Protein AF-A0A438K4J6-F1 (afdb_monomer)

Secondary structure (DSSP, 8-state):
-GGGTTT--SHHHHHHHHHHHHHHHHHHHHHHHHHHHHH---SS--HHHHHHHHHHHHHHHHHTT-PPP-

Solvent-accessible surface area (backbone atoms only — not comparable 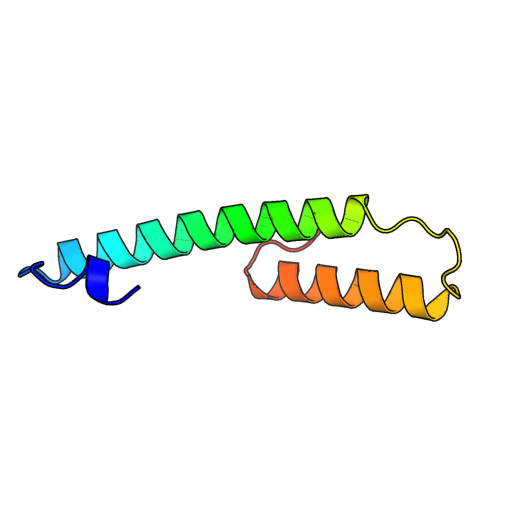to full-atom values): 4228 Å² total; per-residue (Å²): 120,70,76,82,45,68,88,58,90,43,72,68,58,41,48,52,53,49,49,54,51,51,52,54,50,47,54,53,49,51,53,50,50,52,50,50,60,74,63,64,63,79,79,88,53,58,69,68,62,50,51,51,52,51,52,53,51,43,50,53,32,42,74,73,75,55,55,73,81,130

Sequence (70 aa):
MLNKIIGLTTTLKIWNTLERTYVVASHSRVLELCTEIQSIKKDGLIVDEYVLKLKNIANKLASIGEPVSD

Nearest PDB structures (foldseek):
  8r7e-assembly1_A  TM=5.797E-01  e=2.522E+00  Homo sapiens
  6bqt-assembly4_J  TM=4.634E-01  e=7.100E+00  Homo sapiens

Mean predicted aligned error: 11.63 Å

Foldseek 3Di:
DVVQQVPPPDPVVSVVSVVVVVVVVLVVLLVVLVVVLVPDDPVPDDPVVSVVSNVVSQVVCVVSVRHDDD

pLDDT: mean 71.47, std 7.03, range [52.44, 81.62]

Organism: Vitis vinifera (NCBI:txid29760)

Structure (mmCIF, N/CA/C/O backbone):
data_AF-A0A438K4J6-F1
#
_entry.id   AF-A0A438K4J6-F1
#
loop_
_atom_site.group_PDB
_atom_site.id
_atom_site.type_symbol
_atom_site.label_atom_id
_atom_site.label_alt_id
_atom_site.label_comp_id
_atom_site.label_asym_id
_atom_site.label_entity_id
_atom_site.label_seq_id
_atom_site.pdbx_PDB_ins_code
_atom_site.Cartn_x
_atom_site.Cartn_y
_atom_site.Cartn_z
_atom_site.occupancy
_atom_site.B_iso_or_equiv
_atom_site.auth_seq_id
_atom_site.auth_comp_id
_atom_site.auth_asym_id
_atom_site.auth_atom_id
_atom_site.pdbx_PDB_model_num
ATOM 1 N N . MET A 1 1 ? -12.462 -8.474 5.430 1.00 57.59 1 MET A N 1
ATOM 2 C CA . MET A 1 1 ? -12.365 -7.394 6.443 1.00 57.59 1 MET A CA 1
ATOM 3 C C . MET A 1 1 ? -13.497 -7.447 7.470 1.00 57.59 1 MET A C 1
ATOM 5 O O . MET A 1 1 ? -13.191 -7.410 8.652 1.00 57.59 1 MET A O 1
ATOM 9 N N . LEU A 1 2 ? -14.761 -7.641 7.065 1.00 59.34 2 LEU A N 1
ATOM 10 C CA . LEU A 1 2 ? -15.917 -7.760 7.977 1.00 59.34 2 LEU A CA 1
ATOM 11 C C . LEU A 1 2 ? -15.809 -8.896 9.018 1.00 59.34 2 LEU A C 1
ATOM 13 O O . LEU A 1 2 ? -16.173 -8.689 10.169 1.00 59.34 2 LEU A O 1
ATOM 17 N N . ASN A 1 3 ? -15.201 -10.042 8.677 1.00 65.44 3 ASN A N 1
ATOM 18 C CA . ASN A 1 3 ? -14.994 -11.157 9.621 1.00 65.44 3 ASN A CA 1
ATOM 19 C C . ASN A 1 3 ? -14.160 -10.812 10.869 1.00 65.44 3 ASN A C 1
ATOM 21 O O . ASN A 1 3 ? -14.299 -11.489 11.878 1.00 65.44 3 ASN A O 1
ATOM 25 N N . LYS A 1 4 ? -13.300 -9.781 10.826 1.00 64.06 4 LYS A N 1
ATOM 26 C CA . LYS A 1 4 ? -12.501 -9.351 11.995 1.00 64.06 4 LYS A CA 1
ATOM 27 C C . LYS A 1 4 ? -13.326 -8.583 13.035 1.00 64.06 4 LYS A C 1
ATOM 29 O O . LYS A 1 4 ? -12.837 -8.318 14.126 1.00 64.06 4 LYS A O 1
ATOM 34 N N . ILE A 1 5 ? -14.542 -8.193 12.663 1.00 69.00 5 ILE A N 1
ATOM 35 C CA . ILE A 1 5 ? -15.431 -7.322 13.433 1.00 69.00 5 ILE A CA 1
ATOM 36 C C . ILE A 1 5 ? -16.604 -8.128 14.019 1.00 69.00 5 ILE A C 1
ATOM 38 O O . ILE A 1 5 ? -17.241 -7.705 14.982 1.00 69.00 5 ILE A O 1
ATOM 42 N N . ILE A 1 6 ? -16.868 -9.317 13.463 1.00 69.62 6 ILE A N 1
ATOM 43 C CA . ILE A 1 6 ? -17.896 -10.246 13.936 1.00 69.62 6 ILE A CA 1
ATOM 44 C C . ILE A 1 6 ? -17.543 -10.681 15.366 1.00 69.62 6 ILE A C 1
ATOM 46 O O . ILE A 1 6 ? -16.513 -11.309 15.595 1.00 69.62 6 ILE A O 1
ATOM 50 N N . GLY A 1 7 ? -18.391 -10.309 16.329 1.00 70.12 7 GLY A N 1
ATOM 51 C CA . GLY A 1 7 ? -18.210 -10.590 17.760 1.00 70.12 7 GLY A CA 1
ATOM 52 C C . GLY A 1 7 ? -17.761 -9.392 18.609 1.00 70.12 7 GLY A C 1
ATOM 53 O O . GLY A 1 7 ? -17.748 -9.490 19.835 1.00 70.12 7 GLY A O 1
ATOM 54 N N . LEU A 1 8 ? -17.436 -8.244 18.003 1.00 76.12 8 LEU A N 1
ATOM 55 C CA . LEU A 1 8 ? -17.164 -7.011 18.745 1.00 76.12 8 LEU A CA 1
ATOM 56 C C . LEU A 1 8 ? -18.487 -6.314 19.093 1.00 76.12 8 LEU A C 1
ATOM 58 O O . LEU A 1 8 ? -19.201 -5.847 18.216 1.00 76.12 8 LEU A O 1
ATOM 62 N N . THR A 1 9 ? -18.809 -6.225 20.382 1.00 78.94 9 THR A N 1
ATOM 63 C CA . THR A 1 9 ? -20.075 -5.652 20.883 1.00 78.94 9 THR A CA 1
ATOM 64 C C . THR A 1 9 ? -19.998 -4.162 21.214 1.00 78.94 9 THR A C 1
ATOM 66 O O . THR A 1 9 ? -20.998 -3.556 21.585 1.00 78.94 9 THR A O 1
ATOM 69 N N . THR A 1 10 ? -18.820 -3.548 21.089 1.00 81.62 10 THR A N 1
ATOM 70 C CA . THR A 1 10 ? -18.608 -2.134 21.419 1.00 81.62 10 THR A CA 1
ATOM 71 C C . THR A 1 10 ? -18.116 -1.374 20.198 1.00 81.62 10 THR A C 1
ATOM 73 O O . THR A 1 10 ? -17.084 -1.731 19.625 1.00 81.62 10 THR A O 1
ATOM 76 N N . THR A 1 11 ? -18.793 -0.275 19.862 1.00 77.31 11 THR A N 1
ATOM 77 C CA . THR A 1 11 ? -18.453 0.622 18.744 1.00 77.31 11 THR A CA 1
ATOM 78 C C . THR A 1 11 ? -16.987 1.055 18.772 1.00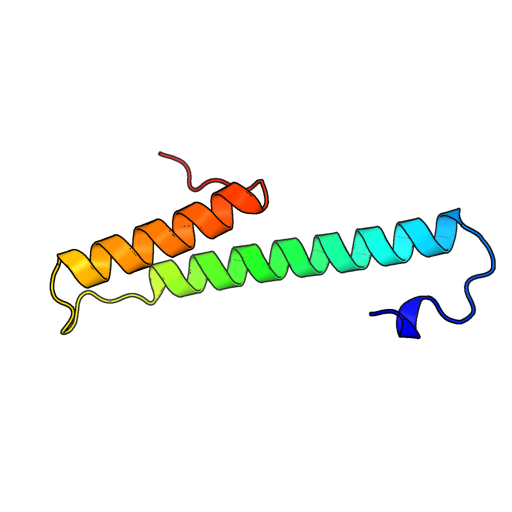 77.31 11 THR A C 1
ATOM 80 O O . THR A 1 11 ? -16.323 1.058 17.741 1.00 77.31 11 THR A O 1
ATOM 83 N N . LEU A 1 12 ? -16.435 1.307 19.964 1.00 79.31 12 LEU A N 1
ATOM 84 C CA . LEU A 1 12 ? -15.025 1.658 20.147 1.00 79.31 12 LEU A CA 1
ATOM 85 C C . LEU A 1 12 ? -14.060 0.555 19.674 1.00 79.31 12 LEU A C 1
ATOM 87 O O . LEU A 1 12 ? -13.044 0.852 19.048 1.00 79.31 12 LEU A O 1
ATOM 91 N N . LYS A 1 13 ? -14.358 -0.720 19.956 1.00 78.19 13 LYS A N 1
ATOM 92 C CA . LYS A 1 13 ? -13.512 -1.854 19.543 1.00 78.19 13 LYS A CA 1
ATOM 93 C C . LYS A 1 13 ? -13.617 -2.112 18.046 1.00 78.19 13 LYS A C 1
ATOM 95 O O . LYS A 1 13 ? -12.613 -2.436 17.413 1.00 78.19 13 LYS A O 1
ATOM 100 N N . ILE A 1 14 ? -14.821 -1.956 17.496 1.00 81.25 14 ILE A N 1
ATOM 101 C CA . ILE A 1 14 ? -15.071 -2.028 16.055 1.00 81.25 14 ILE A CA 1
ATOM 102 C C . ILE A 1 14 ? -14.234 -0.967 15.339 1.00 81.25 14 ILE A C 1
ATOM 104 O O . ILE A 1 14 ? -13.469 -1.309 14.440 1.00 81.25 14 ILE A O 1
ATOM 108 N N . TRP A 1 15 ? -14.320 0.286 15.796 1.00 80.75 15 TRP A N 1
ATOM 109 C CA . TRP A 1 15 ? -13.586 1.408 15.219 1.00 80.75 15 TRP A CA 1
ATOM 110 C C . TRP A 1 15 ? -1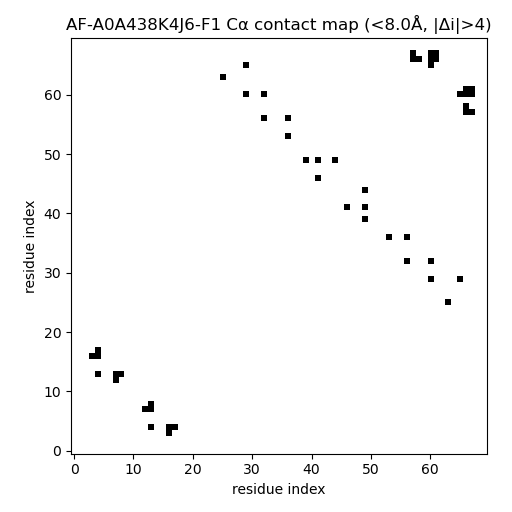2.072 1.207 15.296 1.00 80.75 15 TRP A C 1
ATOM 112 O O . TRP A 1 15 ? -11.416 1.226 14.264 1.00 80.75 15 TRP A O 1
ATOM 122 N N . ASN A 1 16 ? -11.530 0.876 16.473 1.00 80.31 16 ASN A N 1
ATOM 123 C CA . ASN A 1 16 ? -10.095 0.609 16.637 1.00 80.31 16 ASN A CA 1
ATOM 124 C C . ASN A 1 16 ? -9.596 -0.546 15.753 1.00 80.31 16 ASN A C 1
ATOM 126 O O . ASN A 1 16 ? -8.496 -0.502 15.207 1.00 80.31 16 ASN A O 1
ATOM 130 N N . THR A 1 17 ? -10.386 -1.614 15.609 1.00 81.44 17 THR A N 1
ATOM 131 C CA . THR A 1 17 ? -9.996 -2.764 14.776 1.00 81.44 17 THR A CA 1
ATOM 132 C C . THR A 1 17 ? -9.994 -2.394 13.298 1.00 81.44 17 THR A C 1
ATOM 134 O O . THR A 1 17 ? -9.101 -2.823 12.559 1.00 81.44 17 THR A O 1
ATOM 137 N N . LEU A 1 18 ? -10.977 -1.600 12.870 1.00 76.25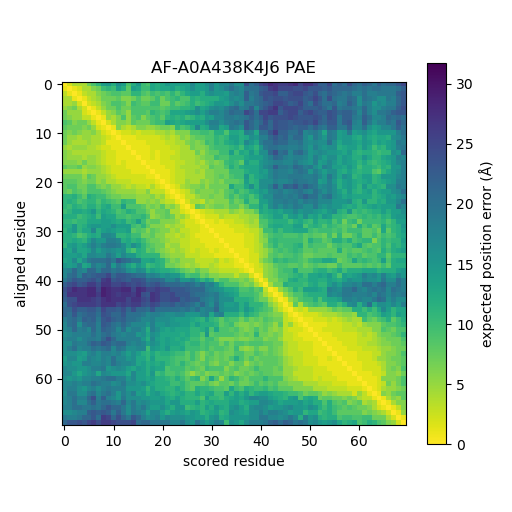 18 LEU A N 1
ATOM 138 C CA . LEU A 1 18 ? -11.072 -1.098 11.508 1.00 76.25 18 LEU A CA 1
ATOM 139 C C . LEU A 1 18 ? -9.918 -0.140 11.212 1.00 76.25 18 LEU A C 1
ATOM 141 O O . LEU A 1 18 ? -9.179 -0.389 10.267 1.00 76.25 18 LEU A O 1
ATOM 145 N N . GLU A 1 19 ? -9.719 0.864 12.065 1.00 77.38 19 GLU A N 1
ATOM 146 C CA . GLU A 1 19 ? -8.643 1.851 11.994 1.00 77.38 19 GLU A CA 1
ATOM 147 C C . GLU A 1 19 ? -7.281 1.166 11.929 1.00 77.38 19 GLU A C 1
ATOM 149 O O . GLU A 1 19 ? -6.563 1.337 10.953 1.00 77.38 19 GLU A O 1
ATOM 154 N N . ARG A 1 20 ? -6.954 0.278 12.874 1.00 75.94 20 ARG A N 1
ATOM 155 C CA . ARG A 1 20 ? -5.672 -0.440 12.864 1.00 75.94 20 ARG A CA 1
ATOM 156 C C . ARG A 1 20 ? -5.483 -1.278 11.602 1.00 75.94 20 ARG A C 1
ATOM 158 O O . ARG A 1 20 ? -4.382 -1.350 11.066 1.00 75.94 20 ARG A O 1
ATOM 165 N N . THR A 1 21 ? -6.539 -1.936 11.123 1.00 70.81 21 THR A N 1
ATOM 166 C CA . THR A 1 21 ? -6.454 -2.750 9.902 1.00 70.81 21 THR A CA 1
ATOM 167 C C . THR A 1 21 ? -6.261 -1.871 8.668 1.00 70.81 21 THR A C 1
ATOM 169 O O . THR A 1 21 ? -5.462 -2.225 7.806 1.00 70.81 21 THR A O 1
ATOM 172 N N . TYR A 1 22 ? -6.948 -0.730 8.597 1.00 68.19 22 TYR A N 1
ATOM 173 C CA . TYR A 1 22 ? -6.821 0.224 7.500 1.00 68.19 22 TYR A CA 1
ATOM 174 C C . TYR A 1 22 ? -5.474 0.943 7.516 1.00 68.19 22 TYR A C 1
ATOM 176 O O . TYR A 1 22 ? -4.863 1.076 6.467 1.00 68.19 22 TYR A O 1
ATOM 184 N N . VAL A 1 23 ? -4.972 1.334 8.687 1.00 69.12 23 VAL A N 1
ATOM 185 C CA . VAL A 1 23 ? -3.658 1.971 8.855 1.00 69.12 23 VAL A CA 1
ATOM 186 C C . VAL A 1 23 ? -2.538 1.010 8.456 1.00 69.12 23 VAL A C 1
ATOM 1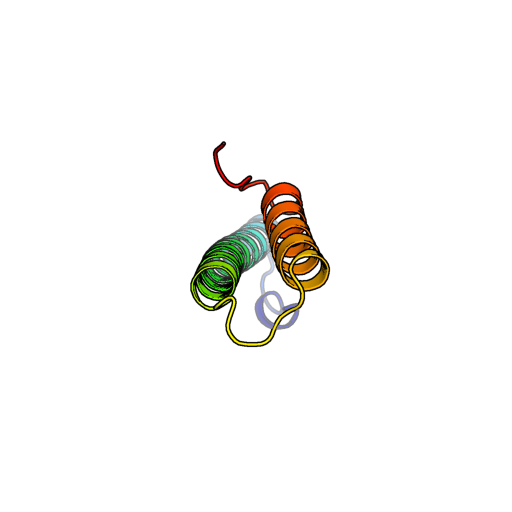88 O O . VAL A 1 23 ? -1.678 1.371 7.659 1.00 69.12 23 VAL A O 1
ATOM 191 N N . VAL A 1 24 ? -2.566 -0.243 8.923 1.00 67.88 24 VAL A N 1
ATOM 192 C CA . VAL A 1 24 ? -1.560 -1.254 8.538 1.00 67.88 24 VAL A CA 1
ATOM 193 C C . VAL A 1 24 ? -1.642 -1.595 7.046 1.00 67.88 24 VAL A C 1
ATOM 195 O O . VAL A 1 24 ? -0.608 -1.746 6.391 1.00 67.88 24 VAL A O 1
ATOM 198 N N . ALA A 1 25 ? -2.857 -1.693 6.493 1.00 68.69 25 ALA A N 1
ATOM 199 C CA . ALA A 1 25 ? -3.055 -1.871 5.057 1.00 68.69 25 ALA A CA 1
ATOM 200 C C . ALA A 1 25 ? -2.554 -0.656 4.261 1.00 68.69 25 ALA A C 1
ATOM 202 O O . ALA A 1 25 ? -1.935 -0.849 3.221 1.00 68.69 25 ALA A O 1
ATOM 203 N N . SER A 1 26 ? -2.753 0.565 4.767 1.00 71.00 26 SER A N 1
ATOM 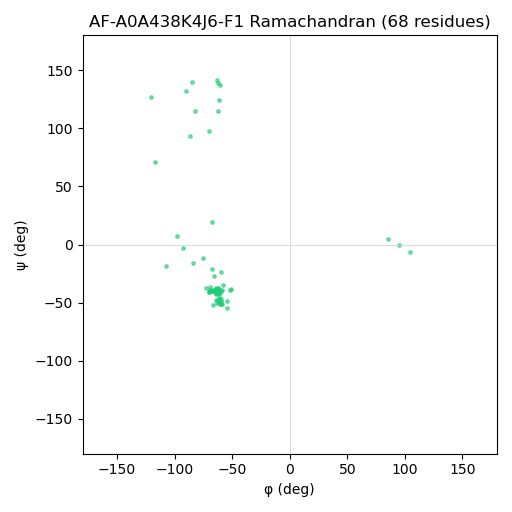204 C CA . SER A 1 26 ? -2.258 1.806 4.164 1.00 71.00 26 SER A CA 1
ATOM 205 C C . SER A 1 26 ? -0.731 1.831 4.132 1.00 71.00 26 SER A C 1
ATOM 207 O O . SER A 1 26 ? -0.151 1.970 3.064 1.00 71.00 26 SER A O 1
ATOM 209 N N . HIS A 1 27 ? -0.054 1.557 5.252 1.00 72.88 27 HIS A N 1
ATOM 210 C CA . HIS A 1 27 ? 1.413 1.491 5.279 1.00 72.88 27 HIS A CA 1
ATOM 211 C C . HIS A 1 27 ? 1.981 0.388 4.378 1.00 72.88 27 HIS A C 1
ATOM 213 O O . HIS A 1 27 ? 2.952 0.620 3.661 1.00 72.88 27 HIS A O 1
ATOM 219 N N . SER A 1 28 ? 1.368 -0.802 4.369 1.00 73.06 28 SER A N 1
ATOM 220 C CA . SER A 1 28 ? 1.780 -1.873 3.446 1.00 73.06 28 SER A CA 1
ATOM 221 C C . SER A 1 28 ? 1.596 -1.450 1.989 1.00 73.06 28 SER A C 1
AT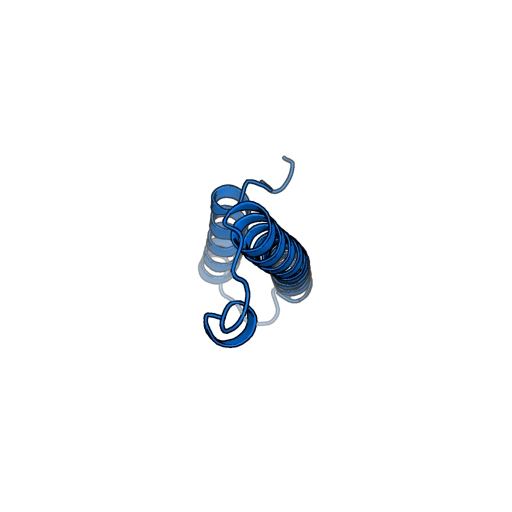OM 223 O O . SER A 1 28 ? 2.448 -1.736 1.154 1.00 73.06 28 SER A O 1
ATOM 225 N N . ARG A 1 29 ? 0.513 -0.724 1.691 1.00 74.50 29 ARG A N 1
ATOM 226 C CA . ARG A 1 29 ? 0.216 -0.189 0.362 1.00 74.50 29 ARG A CA 1
ATOM 227 C C . ARG A 1 29 ? 1.212 0.888 -0.064 1.00 74.50 29 ARG A C 1
ATOM 229 O O . ARG A 1 29 ? 1.633 0.886 -1.213 1.00 74.50 29 ARG A O 1
ATOM 236 N N . VAL A 1 30 ? 1.621 1.769 0.848 1.00 73.81 30 VAL A N 1
ATOM 237 C CA . VAL A 1 30 ? 2.671 2.772 0.605 1.00 73.81 30 VAL A CA 1
ATOM 238 C C . VAL A 1 30 ? 3.993 2.083 0.259 1.00 73.81 30 VAL A C 1
ATOM 240 O O . VAL A 1 30 ? 4.592 2.388 -0.768 1.00 73.81 30 VAL A O 1
ATOM 243 N N . LEU A 1 31 ? 4.424 1.105 1.064 1.00 76.19 31 LEU A N 1
ATOM 244 C CA . LEU A 1 31 ? 5.663 0.355 0.821 1.00 76.19 31 LEU A CA 1
ATOM 245 C C . LEU A 1 31 ? 5.627 -0.424 -0.499 1.00 76.19 31 LEU A C 1
ATOM 247 O O . LEU A 1 31 ? 6.622 -0.449 -1.223 1.00 76.19 31 LEU A O 1
ATOM 251 N N . GLU A 1 32 ? 4.484 -1.022 -0.837 1.00 78.25 32 GLU A N 1
ATOM 252 C CA . GLU A 1 32 ? 4.266 -1.689 -2.121 1.00 78.25 32 GLU A CA 1
ATOM 253 C C . GLU A 1 32 ? 4.438 -0.710 -3.292 1.00 78.25 32 GLU A C 1
ATOM 255 O O . GLU A 1 32 ? 5.202 -0.995 -4.210 1.00 78.25 32 GLU A O 1
ATOM 260 N N . LEU A 1 33 ? 3.805 0.468 -3.238 1.00 73.12 33 LEU A N 1
ATOM 261 C CA . LEU A 1 33 ? 3.894 1.486 -4.293 1.00 73.12 33 LEU A CA 1
ATOM 262 C C . LEU A 1 33 ? 5.317 2.060 -4.426 1.00 73.12 33 LEU A C 1
ATOM 264 O O . LEU A 1 33 ? 5.798 2.256 -5.542 1.00 73.12 33 LEU A O 1
ATOM 268 N N . CYS A 1 34 ? 6.024 2.281 -3.313 1.00 76.06 34 CYS A N 1
ATOM 269 C CA . CYS A 1 34 ? 7.432 2.695 -3.331 1.00 76.06 34 CYS A CA 1
ATOM 270 C C . CYS A 1 34 ? 8.332 1.624 -3.961 1.00 76.06 34 CYS A C 1
ATOM 272 O O . CYS A 1 34 ? 9.209 1.945 -4.764 1.00 76.06 34 CYS A O 1
ATOM 274 N N . THR A 1 35 ? 8.092 0.352 -3.637 1.00 77.38 35 THR A N 1
ATOM 275 C CA . THR A 1 35 ? 8.825 -0.778 -4.225 1.00 77.38 35 THR A CA 1
ATOM 276 C C . THR A 1 35 ? 8.515 -0.910 -5.718 1.00 77.38 35 THR A C 1
ATOM 278 O O . THR A 1 35 ? 9.422 -1.158 -6.510 1.00 77.38 35 THR A O 1
ATOM 281 N N . GLU A 1 36 ? 7.260 -0.686 -6.125 1.00 76.19 36 GLU A N 1
ATOM 282 C CA . GLU A 1 36 ? 6.844 -0.668 -7.529 1.00 76.19 36 GLU A CA 1
ATOM 283 C C . GLU A 1 36 ? 7.609 0.417 -8.293 1.00 76.19 36 GLU A C 1
ATOM 285 O O . GLU A 1 36 ? 8.264 0.088 -9.277 1.00 76.19 36 GLU A O 1
ATOM 290 N N . ILE A 1 37 ? 7.644 1.663 -7.797 1.00 70.56 37 ILE A N 1
ATOM 291 C CA . ILE A 1 37 ? 8.427 2.760 -8.401 1.00 70.56 37 ILE A CA 1
ATOM 292 C C . ILE A 1 37 ? 9.901 2.375 -8.558 1.00 70.56 37 ILE A C 1
ATOM 294 O O . ILE A 1 37 ? 10.463 2.540 -9.639 1.00 70.56 37 ILE A O 1
ATOM 298 N N .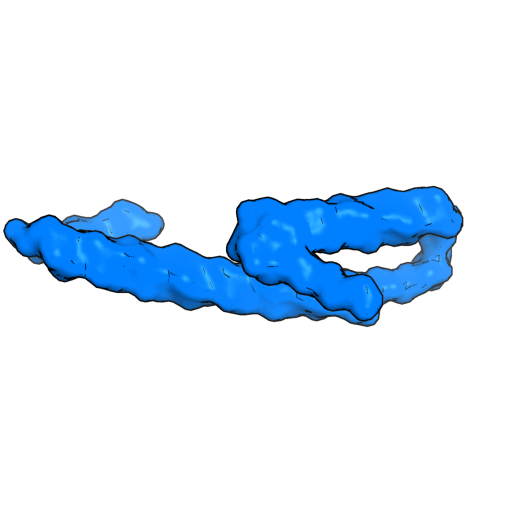 GLN A 1 38 ? 10.525 1.845 -7.503 1.00 71.56 38 GLN A N 1
ATOM 299 C CA . GLN A 1 38 ? 11.940 1.456 -7.521 1.00 71.56 38 GLN A CA 1
ATOM 300 C C . GLN A 1 38 ? 12.224 0.283 -8.474 1.00 71.56 38 GLN A C 1
ATOM 302 O O . GLN A 1 38 ? 13.332 0.158 -8.996 1.00 71.56 38 GLN A O 1
ATOM 307 N N . SER A 1 39 ? 11.229 -0.574 -8.716 1.00 70.56 39 SER A N 1
ATOM 308 C CA . SER A 1 39 ? 11.331 -1.717 -9.620 1.00 70.56 39 SER A CA 1
ATOM 309 C C . SER A 1 39 ? 11.085 -1.359 -11.090 1.00 70.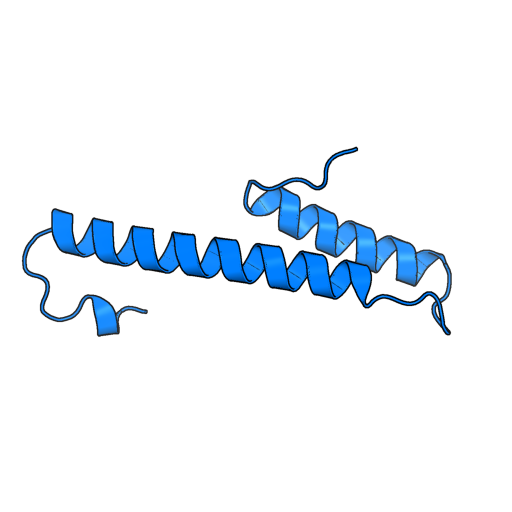56 39 SER A C 1
ATOM 311 O O . SER A 1 39 ? 11.418 -2.174 -11.958 1.00 70.56 39 SER A O 1
ATOM 313 N N . ILE A 1 40 ? 10.511 -0.190 -11.408 1.00 68.06 40 ILE A N 1
ATOM 314 C CA . ILE A 1 40 ? 10.359 0.246 -12.802 1.00 68.06 40 ILE A CA 1
ATOM 315 C C . ILE A 1 40 ? 11.751 0.595 -13.340 1.00 68.06 40 ILE A C 1
ATOM 317 O O . ILE A 1 40 ? 12.266 1.696 -13.168 1.00 68.06 40 ILE A O 1
ATOM 321 N N . LYS A 1 41 ? 12.362 -0.354 -14.046 1.00 62.06 41 LYS A N 1
ATOM 322 C CA . LYS A 1 41 ? 13.538 -0.101 -14.878 1.00 62.06 41 LYS A CA 1
ATOM 323 C C . LYS A 1 41 ? 13.071 0.396 -16.244 1.00 62.06 41 LYS A C 1
ATOM 325 O O . LYS A 1 41 ? 12.121 -0.138 -16.810 1.00 62.06 41 LYS A O 1
ATOM 330 N N . LYS A 1 42 ? 13.770 1.384 -16.807 1.00 56.66 42 LYS A N 1
ATOM 331 C CA . LYS A 1 42 ? 13.572 1.915 -18.174 1.00 56.66 42 LYS A CA 1
ATOM 332 C C . LYS A 1 42 ? 13.948 0.893 -19.272 1.00 56.66 42 LYS A C 1
ATOM 334 O O . LYS A 1 42 ? 14.257 1.262 -20.398 1.00 56.66 42 LYS A O 1
ATOM 339 N N . ASP A 1 43 ? 14.000 -0.391 -18.940 1.00 52.44 43 ASP A N 1
ATOM 340 C CA . ASP A 1 43 ? 14.519 -1.429 -19.819 1.00 52.44 43 ASP A CA 1
ATOM 341 C C . ASP A 1 43 ? 13.377 -1.907 -20.727 1.00 52.44 43 ASP A C 1
ATOM 343 O O . ASP A 1 43 ? 12.534 -2.710 -20.332 1.00 52.44 43 ASP A O 1
ATOM 347 N N . GLY A 1 44 ? 13.278 -1.294 -21.910 1.00 57.56 44 GLY A N 1
ATOM 348 C CA . GLY A 1 44 ? 12.279 -1.620 -22.936 1.00 57.56 44 GLY A CA 1
ATOM 349 C C . GLY A 1 44 ? 10.994 -0.778 -22.949 1.00 57.56 44 GLY A C 1
ATOM 350 O O . GLY A 1 44 ? 10.160 -0.997 -23.821 1.00 57.56 44 GLY A O 1
ATOM 351 N N . LEU A 1 45 ? 10.822 0.195 -22.044 1.00 59.19 45 LEU A N 1
ATOM 352 C CA . LEU A 1 45 ? 9.666 1.111 -22.046 1.00 59.19 45 LEU A CA 1
ATOM 353 C C . LEU A 1 45 ? 9.945 2.367 -22.885 1.00 59.19 45 LEU A C 1
ATOM 355 O O . LEU A 1 45 ? 10.967 3.033 -22.699 1.00 59.19 45 LEU A O 1
ATOM 359 N N . ILE A 1 46 ? 9.002 2.733 -23.759 1.00 67.94 46 ILE A N 1
ATOM 360 C CA . ILE A 1 46 ? 8.993 4.046 -24.418 1.00 67.94 46 ILE A CA 1
ATOM 361 C C . ILE A 1 46 ? 8.849 5.105 -23.314 1.00 67.94 46 ILE A C 1
ATOM 363 O O . ILE A 1 46 ? 8.114 4.901 -22.345 1.00 67.94 46 ILE A O 1
ATOM 367 N N . VAL A 1 47 ? 9.579 6.219 -23.419 1.00 68.19 47 VAL A N 1
ATOM 368 C CA . VAL A 1 47 ? 9.706 7.220 -22.339 1.00 68.19 47 VAL A CA 1
ATOM 369 C C . VAL A 1 47 ? 8.344 7.685 -21.808 1.00 68.19 47 VAL A C 1
ATOM 371 O O . VAL A 1 47 ? 8.177 7.796 -20.595 1.00 68.19 47 VAL A O 1
ATOM 374 N N . ASP A 1 48 ? 7.354 7.863 -22.683 1.00 71.50 48 ASP A N 1
ATOM 375 C CA . ASP A 1 48 ? 5.993 8.250 -22.297 1.00 71.50 48 ASP A CA 1
ATOM 376 C C . ASP A 1 48 ? 5.276 7.204 -21.431 1.00 71.50 48 ASP A C 1
ATOM 378 O O . ASP A 1 48 ? 4.618 7.559 -20.453 1.00 71.50 48 ASP A O 1
ATOM 382 N N . GLU A 1 49 ? 5.434 5.908 -21.716 1.00 72.06 49 GLU A N 1
ATOM 383 C CA . GLU A 1 49 ? 4.823 4.837 -20.915 1.00 72.06 49 GLU A CA 1
ATOM 384 C C . GLU A 1 49 ? 5.469 4.722 -19.532 1.00 72.06 49 GLU A C 1
ATOM 386 O O . GLU A 1 49 ? 4.789 4.478 -18.531 1.00 72.06 49 GLU A O 1
ATOM 391 N N . TYR A 1 50 ? 6.784 4.932 -19.467 1.00 69.75 50 TYR A N 1
ATOM 392 C CA . TYR A 1 50 ? 7.534 4.973 -18.217 1.00 69.75 50 TYR A CA 1
ATOM 393 C C . TYR A 1 50 ? 7.071 6.143 -17.334 1.00 69.75 50 TYR A C 1
ATOM 395 O O . TYR A 1 50 ? 6.742 5.946 -16.162 1.00 69.75 50 TYR A O 1
ATOM 403 N N . VAL A 1 51 ? 6.969 7.347 -17.909 1.00 75.19 51 VAL A N 1
ATOM 404 C CA . VAL A 1 51 ? 6.516 8.555 -17.203 1.00 75.19 51 VAL A CA 1
ATOM 405 C C . VAL A 1 51 ? 5.053 8.430 -16.771 1.00 75.19 51 VAL A C 1
ATOM 407 O O . VAL A 1 51 ? 4.716 8.791 -15.642 1.00 75.19 51 VAL A O 1
ATOM 410 N N . LEU A 1 52 ? 4.182 7.869 -17.616 1.00 80.12 52 LEU A N 1
ATOM 411 C CA . LEU A 1 52 ? 2.774 7.662 -17.279 1.00 80.12 52 LEU A CA 1
ATOM 412 C C . LEU A 1 52 ? 2.602 6.672 -16.118 1.00 80.12 52 LEU A C 1
ATOM 414 O O . LEU A 1 52 ? 1.800 6.928 -15.217 1.00 80.12 52 LEU A O 1
ATOM 418 N N . LYS A 1 53 ? 3.369 5.572 -16.097 1.00 77.19 53 LYS A N 1
ATOM 419 C CA . LYS A 1 53 ? 3.362 4.612 -14.980 1.00 77.19 53 LYS A CA 1
ATOM 420 C C . LYS A 1 53 ? 3.812 5.263 -13.676 1.00 77.19 53 LYS A C 1
ATOM 422 O O . LYS A 1 53 ? 3.113 5.135 -12.673 1.00 77.19 53 LYS A O 1
ATOM 427 N N . LEU A 1 54 ? 4.912 6.016 -13.702 1.00 76.25 54 LEU A N 1
ATOM 428 C CA . LEU A 1 54 ? 5.413 6.741 -12.532 1.00 76.25 54 LEU A CA 1
ATOM 429 C C . LEU A 1 54 ? 4.391 7.753 -12.008 1.00 76.25 54 LEU A C 1
ATOM 431 O O . LEU A 1 54 ? 4.081 7.756 -10.819 1.00 76.25 54 LEU A O 1
ATOM 435 N N . LYS A 1 55 ? 3.796 8.551 -12.901 1.00 80.75 55 LYS A N 1
ATOM 436 C CA . LYS A 1 55 ? 2.772 9.540 -12.539 1.00 80.75 55 LYS A CA 1
ATOM 437 C C . LYS A 1 55 ? 1.528 8.884 -11.943 1.00 80.75 55 LYS A C 1
ATOM 439 O O . LYS A 1 55 ? 0.950 9.406 -10.997 1.00 80.75 55 LYS A O 1
ATOM 444 N N . ASN A 1 56 ? 1.124 7.722 -12.456 1.00 80.44 56 ASN A N 1
ATOM 445 C CA . ASN A 1 56 ? -0.017 6.986 -11.920 1.00 80.44 56 ASN A CA 1
ATOM 446 C C . ASN A 1 56 ? 0.264 6.447 -10.506 1.00 80.44 56 ASN A C 1
ATOM 448 O O . ASN A 1 56 ? -0.603 6.521 -9.638 1.00 80.44 56 ASN A O 1
ATOM 452 N N . ILE A 1 57 ? 1.475 5.948 -10.242 1.00 76.00 57 ILE A N 1
ATOM 453 C CA . ILE A 1 57 ? 1.855 5.485 -8.899 1.00 76.00 57 ILE A CA 1
ATOM 454 C C . ILE A 1 57 ? 1.994 6.668 -7.928 1.00 76.00 57 ILE A C 1
ATOM 456 O O . ILE A 1 57 ? 1.471 6.600 -6.817 1.00 76.00 57 ILE A O 1
ATOM 460 N N . ALA A 1 58 ? 2.577 7.787 -8.365 1.00 74.94 58 ALA A N 1
ATOM 461 C CA . ALA A 1 58 ? 2.641 9.024 -7.584 1.00 74.94 58 ALA A CA 1
ATOM 462 C C . ALA A 1 58 ? 1.241 9.575 -7.243 1.00 74.94 58 ALA A C 1
ATOM 464 O O . ALA A 1 58 ? 0.984 9.955 -6.104 1.00 74.94 58 ALA A O 1
ATOM 465 N N . ASN A 1 59 ? 0.297 9.540 -8.189 1.00 77.31 59 ASN A N 1
ATOM 466 C CA . ASN A 1 59 ? -1.094 9.930 -7.939 1.00 77.31 59 ASN A CA 1
ATOM 467 C C . ASN A 1 59 ? -1.788 9.000 -6.930 1.00 77.31 59 ASN A C 1
ATOM 469 O O . ASN A 1 59 ? -2.561 9.466 -6.094 1.00 77.31 59 ASN A O 1
ATOM 473 N N . LYS A 1 60 ? -1.508 7.689 -6.977 1.00 76.50 60 LYS A N 1
ATOM 474 C CA . LYS A 1 60 ? -2.018 6.731 -5.982 1.00 76.50 60 LYS A CA 1
ATOM 475 C C . LYS A 1 60 ? -1.469 7.037 -4.587 1.00 76.50 60 LYS A C 1
ATOM 477 O O . LYS A 1 60 ? -2.250 7.034 -3.641 1.00 76.50 60 LYS A O 1
ATOM 482 N N . LEU A 1 61 ? -0.180 7.358 -4.479 1.00 71.19 61 LEU A N 1
ATOM 483 C CA . LEU A 1 61 ? 0.476 7.795 -3.241 1.00 71.19 61 LEU A CA 1
ATOM 484 C C . LEU A 1 61 ? -0.136 9.101 -2.691 1.00 71.19 61 LEU A C 1
ATOM 486 O O . LEU A 1 61 ? -0.537 9.164 -1.530 1.00 71.19 61 LEU A O 1
ATOM 490 N N . ALA A 1 62 ? -0.366 10.099 -3.548 1.00 73.81 62 ALA A N 1
ATOM 491 C CA . ALA A 1 62 ? -1.053 11.333 -3.158 1.00 73.81 62 ALA A CA 1
ATOM 492 C C . ALA A 1 62 ? -2.498 11.089 -2.673 1.00 73.81 62 ALA A C 1
ATOM 494 O O . ALA A 1 62 ? -2.940 11.704 -1.705 1.00 73.81 62 ALA A O 1
ATOM 495 N N . SER A 1 63 ? -3.234 10.159 -3.297 1.00 71.94 63 SER A N 1
ATOM 496 C CA . SER A 1 63 ? -4.625 9.847 -2.920 1.00 71.94 63 SER A CA 1
ATOM 497 C C . SER A 1 63 ? -4.775 9.184 -1.544 1.00 71.94 63 SER A C 1
ATOM 499 O O . SER A 1 63 ? -5.852 9.244 -0.956 1.00 71.94 63 SER A O 1
ATOM 501 N N . ILE A 1 64 ? -3.704 8.569 -1.028 1.00 70.25 64 ILE A N 1
ATOM 502 C CA . ILE A 1 64 ? -3.673 7.935 0.299 1.00 70.25 64 ILE A CA 1
ATOM 503 C C . ILE A 1 64 ? -3.048 8.834 1.376 1.00 70.25 64 ILE A C 1
ATOM 505 O O . ILE A 1 64 ? -2.869 8.387 2.505 1.00 70.25 64 ILE A O 1
ATOM 509 N N . GLY A 1 65 ? -2.762 10.099 1.046 1.00 67.31 65 GLY A N 1
ATOM 510 C CA . GLY A 1 65 ? -2.232 11.094 1.983 1.00 67.31 65 GLY A CA 1
ATOM 511 C C . GLY A 1 65 ? -0.713 11.073 2.157 1.00 67.31 65 GLY A C 1
ATOM 512 O O . GLY A 1 65 ? -0.203 11.849 2.955 1.00 67.31 65 GLY A O 1
ATOM 513 N N . GLU A 1 66 ? 0.003 10.248 1.389 1.00 63.78 66 GLU A N 1
ATOM 514 C CA . GLU A 1 66 ? 1.465 10.115 1.422 1.00 63.78 66 GLU A CA 1
ATOM 515 C C . GLU A 1 66 ? 2.045 10.541 0.061 1.00 63.78 66 GLU A C 1
ATOM 517 O O . GLU A 1 66 ? 2.447 9.688 -0.733 1.00 63.78 66 GLU A O 1
ATOM 522 N N . PRO A 1 67 ? 2.023 11.841 -0.293 1.00 66.00 67 PRO A N 1
ATOM 523 C CA . PRO A 1 67 ? 2.571 12.302 -1.563 1.00 66.00 67 PRO A CA 1
ATOM 524 C C . PRO A 1 67 ? 4.081 12.035 -1.634 1.00 66.00 67 PRO A C 1
ATOM 526 O O . PRO A 1 67 ? 4.802 12.200 -0.651 1.00 66.00 67 PRO A O 1
ATOM 529 N N . VAL A 1 68 ? 4.572 11.646 -2.815 1.00 60.88 68 VAL A N 1
ATOM 530 C CA . VAL A 1 68 ? 6.018 11.593 -3.082 1.00 60.88 68 VAL A CA 1
ATOM 531 C C . VAL A 1 68 ? 6.563 13.014 -2.929 1.00 60.88 68 VAL A C 1
ATOM 533 O O . VAL A 1 68 ? 6.034 13.928 -3.559 1.00 60.88 68 VAL A O 1
ATOM 536 N N . SER A 1 69 ? 7.565 13.202 -2.067 1.00 64.69 69 SER A N 1
ATOM 537 C CA . SER A 1 69 ? 8.227 14.501 -1.895 1.00 64.69 69 SER A CA 1
ATOM 538 C C . SER A 1 69 ? 8.859 14.948 -3.214 1.00 64.69 69 SER A C 1
ATOM 540 O O . SER A 1 69 ? 9.467 14.121 -3.897 1.00 64.69 69 SER A O 1
ATOM 542 N N . ASP A 1 70 ? 8.695 16.234 -3.533 1.00 53.34 70 ASP A N 1
ATOM 543 C CA . ASP A 1 70 ? 9.327 16.913 -4.676 1.00 53.34 70 ASP A CA 1
ATOM 544 C C . ASP A 1 70 ? 10.862 16.901 -4.562 1.00 53.34 70 ASP A C 1
ATOM 546 O O . ASP A 1 70 ? 11.363 17.010 -3.411 1.00 53.34 70 ASP A O 1
#

Radius of gyration: 17.21 Å; Cα contacts (8 Å, |Δi|>4): 26; chains: 1; bounding box: 35×28×46 Å